Protein AF-A0AAT9HP57-F1 (afdb_monomer_lite)

Secondary structure (DSSP, 8-state):
--HHHHHTT-SS--HHHHHHHHHHHHSPPS----HHHHHHHHHHHHHS-GGGHHHHHHHHHHHHHHHHHTS-GGG--TTS-TTTTT--HHHHHHHHHHHHHHHS-PPPHHHHHS--PPP-

Radius of gyration: 17.47 Å; chains: 1; bounding box: 52×26×37 Å

Organism: NCBI:txid3074435

Structure (mmCIF, N/CA/C/O backbone):
data_AF-A0AAT9HP57-F1
#
_entry.id   AF-A0AAT9HP57-F1
#
loop_
_atom_site.group_PDB
_atom_site.id
_atom_site.type_symbol
_atom_site.label_atom_id
_atom_site.label_alt_id
_atom_site.label_comp_id
_atom_site.label_asym_id
_atom_site.label_entity_id
_atom_site.label_seq_id
_atom_site.pdbx_PDB_ins_code
_atom_site.Cartn_x
_atom_site.Cartn_y
_atom_site.Cartn_z
_atom_site.occupancy
_atom_site.B_iso_or_equiv
_atom_site.auth_seq_id
_atom_site.auth_comp_id
_atom_site.auth_asym_id
_atom_site.auth_atom_id
_atom_site.pdbx_PDB_model_num
ATOM 1 N N . MET A 1 1 ? 18.755 -6.804 -3.519 1.00 59.00 1 MET A N 1
ATOM 2 C CA . MET A 1 1 ? 19.829 -7.594 -4.154 1.00 59.00 1 MET A CA 1
ATOM 3 C C . MET A 1 1 ? 21.093 -7.264 -3.387 1.00 59.00 1 MET A C 1
ATOM 5 O O . MET A 1 1 ? 21.374 -6.081 -3.248 1.00 59.00 1 MET A O 1
ATOM 9 N N . ASP A 1 2 ? 21.801 -8.251 -2.843 1.00 73.00 2 ASP A N 1
ATOM 10 C CA . ASP A 1 2 ? 23.044 -8.008 -2.105 1.00 73.00 2 ASP A CA 1
ATOM 11 C C . ASP A 1 2 ? 24.158 -7.621 -3.073 1.00 73.00 2 ASP A C 1
ATOM 13 O O . ASP A 1 2 ? 24.843 -8.460 -3.658 1.00 73.00 2 ASP A O 1
ATOM 17 N N . TRP A 1 3 ? 24.310 -6.316 -3.264 1.00 74.56 3 TRP A N 1
ATOM 18 C CA . TRP A 1 3 ? 25.295 -5.738 -4.160 1.00 74.56 3 TRP A CA 1
ATOM 19 C C . TRP A 1 3 ? 26.740 -6.240 -3.944 1.00 74.56 3 TRP A C 1
ATOM 21 O O . TRP A 1 3 ? 27.393 -6.584 -4.931 1.00 74.56 3 TRP A O 1
ATOM 31 N N . PRO A 1 4 ? 27.247 -6.401 -2.702 1.00 78.81 4 PRO A N 1
ATOM 32 C CA . PRO A 1 4 ? 28.573 -6.988 -2.486 1.00 78.81 4 PRO A CA 1
ATOM 33 C C . PRO A 1 4 ? 28.679 -8.458 -2.928 1.00 78.81 4 PRO A C 1
ATOM 35 O O . PRO A 1 4 ? 29.738 -8.877 -3.389 1.00 78.81 4 PRO A O 1
ATOM 38 N N . VAL A 1 5 ? 27.592 -9.237 -2.854 1.00 81.12 5 VAL A N 1
ATOM 39 C CA . VAL A 1 5 ? 27.560 -10.634 -3.333 1.00 81.12 5 VAL A CA 1
ATOM 40 C C . VAL A 1 5 ? 27.592 -10.681 -4.859 1.00 81.12 5 VAL A C 1
ATOM 42 O O . VAL A 1 5 ? 28.316 -11.488 -5.435 1.00 81.12 5 VAL A O 1
ATOM 45 N N . PHE A 1 6 ? 26.851 -9.791 -5.517 1.00 80.25 6 PHE A N 1
ATOM 46 C CA . PHE A 1 6 ? 26.849 -9.671 -6.974 1.00 80.25 6 PHE A CA 1
ATOM 47 C C . PHE A 1 6 ? 28.217 -9.231 -7.524 1.00 80.25 6 PHE A C 1
ATOM 49 O O . PHE A 1 6 ? 28.688 -9.776 -8.522 1.00 80.25 6 PHE A O 1
ATOM 56 N N . LEU A 1 7 ? 28.894 -8.291 -6.852 1.00 83.94 7 LEU A N 1
ATOM 57 C CA . LEU A 1 7 ? 30.244 -7.856 -7.230 1.00 83.94 7 LEU A CA 1
ATOM 58 C C . LEU A 1 7 ? 31.291 -8.966 -7.079 1.00 83.94 7 LEU A C 1
ATOM 60 O O . LEU A 1 7 ? 32.212 -9.033 -7.889 1.00 83.94 7 LEU A O 1
ATOM 64 N N . ALA A 1 8 ? 31.131 -9.867 -6.105 1.00 84.56 8 ALA A N 1
ATOM 65 C CA . ALA A 1 8 ? 32.053 -10.983 -5.882 1.00 84.56 8 ALA A CA 1
ATOM 66 C C . ALA A 1 8 ? 32.088 -12.003 -7.040 1.00 84.56 8 ALA A C 1
ATOM 68 O O . ALA A 1 8 ? 32.993 -12.834 -7.098 1.00 84.56 8 ALA A O 1
ATOM 69 N N . TRP A 1 9 ? 31.128 -11.951 -7.971 1.00 85.81 9 TRP A N 1
ATOM 70 C CA . TRP A 1 9 ? 31.120 -12.783 -9.180 1.00 85.81 9 TRP A CA 1
ATOM 71 C C . TRP A 1 9 ? 32.032 -12.248 -10.289 1.00 85.81 9 TRP A C 1
ATOM 73 O O . TRP A 1 9 ? 32.305 -12.966 -11.252 1.00 85.81 9 TRP A O 1
ATOM 83 N N . TYR A 1 10 ? 32.523 -11.012 -10.160 1.00 80.69 10 TYR A N 1
ATOM 84 C CA . TYR A 1 10 ? 33.420 -10.398 -11.127 1.00 80.69 10 TYR A CA 1
ATOM 85 C C . TYR A 1 10 ? 34.852 -10.336 -10.582 1.00 80.69 10 TYR A C 1
ATOM 87 O O . TYR A 1 10 ? 35.075 -9.745 -9.528 1.00 80.69 10 TYR A O 1
ATOM 95 N N . PRO A 1 11 ? 35.853 -10.854 -11.317 1.00 82.44 11 PRO A N 1
ATOM 96 C CA . PRO A 1 11 ? 37.256 -10.655 -10.952 1.00 82.44 11 PRO A CA 1
ATOM 97 C C . PRO A 1 11 ? 37.677 -9.176 -11.054 1.00 82.44 11 PRO A C 1
ATOM 99 O O . PRO A 1 11 ? 38.525 -8.726 -10.291 1.00 82.44 11 PRO A O 1
ATOM 102 N N . GLN A 1 12 ? 37.054 -8.409 -11.958 1.00 82.25 12 GLN A N 1
ATOM 103 C CA . GLN A 1 12 ? 37.077 -6.944 -11.977 1.00 82.25 12 GLN A CA 1
ATOM 104 C C . GLN A 1 12 ? 35.722 -6.438 -12.509 1.00 82.25 12 GLN A C 1
ATOM 106 O O . GLN A 1 12 ? 35.325 -6.843 -13.607 1.00 82.25 12 GLN A O 1
ATOM 111 N N . PRO A 1 13 ? 34.995 -5.572 -11.781 1.00 80.75 13 PRO A N 1
ATOM 112 C CA . PRO A 1 13 ? 33.694 -5.090 -12.228 1.00 80.75 13 PRO A CA 1
ATOM 113 C C . PRO A 1 13 ? 33.823 -4.139 -13.437 1.00 80.75 13 PRO A C 1
ATOM 115 O O . PRO A 1 13 ? 34.731 -3.300 -13.470 1.00 80.75 13 PRO A O 1
ATOM 118 N N . PRO A 1 14 ? 32.920 -4.232 -14.432 1.00 86.69 14 PRO A N 1
ATOM 119 C CA . PRO A 1 14 ? 32.804 -3.238 -15.497 1.00 86.69 14 PRO A CA 1
ATOM 120 C C . PRO A 1 14 ? 32.491 -1.841 -14.930 1.00 86.69 14 PRO A C 1
ATOM 122 O O . PRO A 1 14 ? 31.789 -1.748 -13.920 1.00 86.69 14 PRO A O 1
ATOM 125 N N . PRO A 1 15 ? 32.917 -0.749 -15.594 1.00 83.38 15 PRO A N 1
ATOM 126 C CA . PRO A 1 15 ? 32.764 0.616 -15.076 1.00 83.38 15 PRO A CA 1
ATOM 127 C C . PRO A 1 15 ? 31.305 0.996 -14.786 1.00 83.38 15 PRO A C 1
ATOM 129 O O . PRO A 1 15 ? 31.036 1.618 -13.768 1.00 83.38 15 PRO A O 1
ATOM 132 N N . LEU A 1 16 ? 30.353 0.541 -15.610 1.00 85.69 16 LEU A N 1
ATOM 133 C CA . LEU A 1 16 ? 28.918 0.760 -15.381 1.00 85.69 16 LEU A CA 1
ATOM 134 C C . LEU A 1 16 ? 28.420 0.110 -14.075 1.00 85.69 16 LEU A C 1
ATOM 136 O O . LEU A 1 16 ? 27.598 0.681 -13.372 1.00 85.69 16 LEU A O 1
ATOM 140 N N . VAL A 1 17 ? 28.917 -1.081 -13.733 1.00 83.19 17 VAL A N 1
ATOM 141 C CA . VAL A 1 17 ? 28.522 -1.792 -12.505 1.00 83.19 17 VAL A CA 1
ATOM 142 C C . VAL A 1 17 ? 29.148 -1.121 -11.282 1.00 83.19 17 VAL A C 1
ATOM 144 O O . VAL A 1 17 ? 28.500 -1.001 -10.249 1.00 83.19 17 VAL A O 1
ATOM 147 N N . ALA A 1 18 ? 30.387 -0.641 -11.393 1.00 81.81 18 ALA A N 1
ATOM 148 C CA . ALA A 1 18 ? 31.011 0.142 -10.331 1.00 81.81 18 ALA A CA 1
ATOM 149 C C . ALA A 1 18 ? 30.255 1.461 -10.076 1.00 81.81 18 ALA A C 1
ATOM 151 O O . ALA A 1 18 ? 30.006 1.807 -8.924 1.00 81.81 18 ALA A O 1
ATOM 152 N N . ASP A 1 19 ? 29.816 2.145 -11.131 1.00 82.50 19 ASP A N 1
ATOM 153 C CA . ASP A 1 19 ? 29.036 3.382 -11.030 1.00 82.50 19 ASP A CA 1
ATOM 154 C C . ASP A 1 19 ? 27.663 3.153 -10.372 1.00 82.50 19 ASP A C 1
ATOM 156 O O . ASP A 1 19 ? 27.337 3.813 -9.388 1.00 82.50 19 ASP A O 1
ATOM 160 N N . LEU A 1 20 ? 26.916 2.121 -10.794 1.00 80.25 20 LEU A N 1
ATOM 161 C CA . LEU A 1 20 ? 25.670 1.727 -10.122 1.00 80.25 20 LEU A CA 1
ATOM 162 C C . LEU A 1 20 ? 25.893 1.337 -8.654 1.00 80.25 20 LEU A C 1
ATOM 164 O O . LEU A 1 20 ? 25.053 1.641 -7.814 1.00 80.25 20 LEU A O 1
ATOM 168 N N . SER A 1 21 ? 27.010 0.680 -8.330 1.00 78.94 21 SER A N 1
ATOM 169 C CA . SER A 1 21 ? 27.343 0.324 -6.944 1.00 78.94 21 SER A CA 1
ATOM 170 C C . SER A 1 21 ? 27.511 1.536 -6.047 1.00 78.94 21 SER A C 1
ATOM 172 O O . SER A 1 21 ? 27.000 1.557 -4.929 1.00 78.94 21 SER A O 1
ATOM 174 N N . ALA A 1 22 ? 28.219 2.541 -6.563 1.00 78.81 22 ALA A N 1
ATOM 175 C CA . ALA A 1 22 ? 28.470 3.785 -5.870 1.00 78.81 22 ALA A CA 1
ATOM 176 C C . ALA A 1 22 ? 27.160 4.562 -5.742 1.00 78.81 22 ALA A C 1
ATOM 178 O O . ALA A 1 22 ? 26.799 4.950 -4.640 1.00 78.81 22 ALA A O 1
ATOM 179 N N . ALA A 1 23 ? 26.379 4.659 -6.820 1.00 74.50 23 ALA A N 1
ATOM 180 C CA . ALA A 1 23 ? 25.072 5.304 -6.807 1.00 74.50 23 ALA A CA 1
ATOM 181 C C . ALA A 1 23 ? 24.092 4.654 -5.816 1.00 74.50 23 ALA A C 1
ATOM 183 O O . ALA A 1 23 ? 23.328 5.360 -5.172 1.00 74.50 23 ALA A O 1
ATOM 184 N N . VAL A 1 24 ? 24.117 3.326 -5.652 1.00 71.50 24 VAL A N 1
ATOM 185 C CA . VAL A 1 24 ? 23.308 2.614 -4.644 1.00 71.50 24 VAL A CA 1
ATOM 186 C C . VAL A 1 24 ? 23.825 2.845 -3.221 1.00 71.50 24 VAL A C 1
ATOM 188 O O . VAL A 1 24 ? 23.027 2.843 -2.292 1.00 71.50 24 VAL A O 1
ATOM 191 N N . ALA A 1 25 ? 25.134 3.036 -3.034 1.00 69.88 25 ALA A N 1
ATOM 192 C CA . ALA A 1 25 ? 25.722 3.361 -1.734 1.00 69.88 25 ALA A CA 1
ATOM 193 C C . ALA A 1 25 ? 25.494 4.829 -1.323 1.00 69.88 25 ALA A C 1
ATOM 195 O O . ALA A 1 25 ? 25.430 5.118 -0.131 1.00 69.88 25 ALA A O 1
ATOM 196 N N . GLU A 1 26 ? 25.389 5.737 -2.298 1.00 66.88 26 GLU A N 1
ATOM 197 C CA . GLU A 1 26 ? 25.077 7.157 -2.087 1.00 66.88 26 GLU A CA 1
ATOM 198 C C . GLU A 1 26 ? 23.570 7.438 -2.057 1.00 66.88 26 GLU A C 1
ATOM 200 O O . GLU A 1 26 ? 23.133 8.420 -1.456 1.00 66.88 26 GLU A O 1
ATOM 205 N N . ALA A 1 27 ? 22.761 6.586 -2.692 1.00 58.78 27 ALA A N 1
ATOM 206 C CA . ALA A 1 27 ? 21.325 6.589 -2.495 1.00 58.78 27 ALA A CA 1
ATOM 207 C C . ALA A 1 27 ?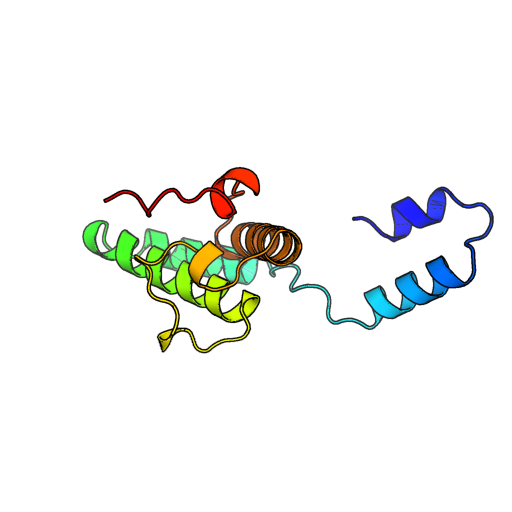 21.037 6.228 -1.038 1.00 58.78 27 ALA A C 1
ATOM 209 O O . ALA A 1 27 ? 21.562 5.242 -0.519 1.00 58.78 27 ALA A O 1
ATOM 210 N N . ASP A 1 28 ? 20.175 7.019 -0.397 1.00 49.97 28 ASP A N 1
ATOM 211 C CA . ASP A 1 28 ? 19.625 6.665 0.905 1.00 49.97 28 ASP A CA 1
ATOM 212 C C . ASP A 1 28 ? 19.107 5.221 0.793 1.00 49.97 28 ASP A C 1
ATOM 214 O O . ASP A 1 28 ? 18.335 4.933 -0.139 1.00 49.97 28 ASP A O 1
ATOM 218 N N . PRO A 1 29 ? 19.596 4.282 1.629 1.00 51.09 29 PRO A N 1
ATOM 219 C CA . PRO A 1 29 ? 19.172 2.896 1.535 1.00 51.09 29 PRO A CA 1
ATOM 220 C C . PRO A 1 29 ? 17.644 2.901 1.532 1.00 51.09 29 PRO A C 1
ATOM 222 O O . PRO A 1 29 ? 17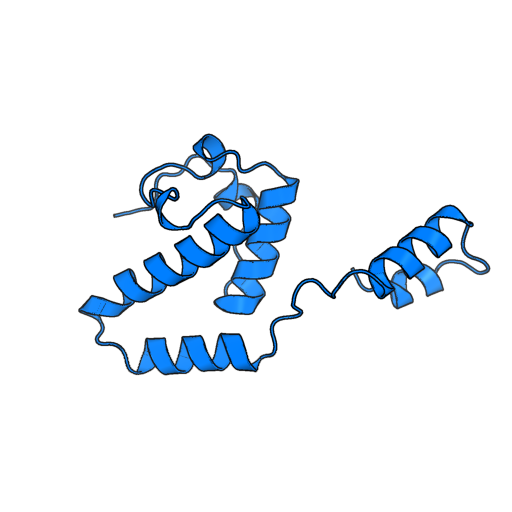.067 3.636 2.333 1.00 51.09 29 PRO A O 1
ATOM 225 N N . PRO A 1 30 ? 16.961 2.149 0.641 1.00 48.78 30 PRO A N 1
ATOM 226 C CA . PRO A 1 30 ? 15.505 2.109 0.650 1.00 48.78 30 PRO A CA 1
ATOM 227 C C . PRO A 1 30 ? 15.124 1.670 2.047 1.00 48.78 30 PRO A C 1
ATOM 229 O O . PRO A 1 30 ? 15.394 0.506 2.336 1.00 48.78 30 PRO A O 1
ATOM 232 N N . ALA A 1 31 ? 14.643 2.616 2.877 1.00 51.06 31 ALA A N 1
ATOM 233 C CA . ALA A 1 31 ? 14.674 2.544 4.336 1.00 51.06 31 ALA A CA 1
ATOM 234 C C . ALA A 1 31 ? 14.587 1.084 4.743 1.00 51.06 31 ALA A C 1
ATOM 236 O O . ALA A 1 31 ? 13.527 0.469 4.591 1.00 51.06 31 ALA A O 1
ATOM 237 N N . ALA A 1 32 ? 15.745 0.486 5.051 1.00 49.31 32 ALA A N 1
ATOM 238 C CA . ALA A 1 32 ? 15.827 -0.916 5.403 1.00 49.31 32 ALA A CA 1
ATOM 239 C C . ALA A 1 32 ? 15.168 -0.951 6.764 1.00 49.31 32 ALA A C 1
ATOM 241 O O . ALA A 1 32 ? 15.858 -0.730 7.750 1.00 49.31 32 ALA A O 1
ATOM 242 N N . GLY A 1 33 ? 13.829 -1.023 6.750 1.00 50.31 33 GLY A N 1
ATOM 243 C CA . GLY A 1 33 ? 12.990 -0.483 7.802 1.00 50.31 33 GLY A CA 1
ATOM 244 C C . GLY A 1 33 ? 13.559 -0.947 9.110 1.00 50.31 33 GLY A C 1
ATOM 245 O O . GLY A 1 33 ? 13.602 -2.158 9.351 1.00 50.31 33 GLY A O 1
ATOM 246 N N . ASP A 1 34 ? 14.098 0.001 9.879 1.00 55.28 34 ASP A N 1
ATOM 247 C CA . ASP A 1 34 ? 14.606 -0.269 11.203 1.00 55.28 34 ASP A CA 1
ATOM 248 C C . ASP A 1 34 ? 13.562 -1.164 11.849 1.00 55.28 34 ASP A C 1
ATOM 250 O O . ASP A 1 34 ? 12.384 -0.799 11.860 1.00 55.28 34 ASP A O 1
ATOM 254 N N . GLY A 1 35 ? 13.942 -2.347 12.343 1.00 62.59 35 GLY A N 1
ATOM 255 C CA . GLY A 1 35 ? 12.981 -3.258 12.977 1.00 62.59 35 GLY A CA 1
ATOM 256 C C . GLY A 1 35 ? 12.087 -2.533 13.998 1.00 62.59 35 GLY A C 1
ATOM 257 O O . GLY A 1 35 ? 10.951 -2.934 14.211 1.00 62.59 35 GLY A O 1
ATOM 258 N N . SER A 1 36 ? 12.569 -1.399 14.517 1.00 76.38 36 SER A N 1
ATOM 259 C CA . SER A 1 36 ? 11.842 -0.313 15.180 1.00 76.38 36 SER A CA 1
ATOM 260 C C . SER A 1 36 ? 10.475 0.077 14.580 1.00 76.38 36 SER A C 1
ATOM 262 O O . SER A 1 36 ? 9.490 0.089 15.317 1.00 76.38 36 SER A O 1
ATOM 264 N N . ALA A 1 37 ? 10.358 0.392 13.283 1.00 81.00 37 ALA A N 1
ATOM 265 C CA . ALA A 1 37 ? 9.098 0.836 12.672 1.00 81.00 37 ALA A CA 1
ATOM 266 C C . ALA A 1 37 ? 8.055 -0.291 12.651 1.00 81.00 37 ALA A C 1
ATOM 268 O O . ALA A 1 37 ? 6.915 -0.100 13.081 1.00 81.00 37 ALA A O 1
ATOM 269 N N . LEU A 1 38 ? 8.477 -1.492 12.247 1.00 87.19 38 LEU A N 1
ATOM 270 C CA . LEU A 1 38 ? 7.650 -2.696 12.280 1.00 87.19 38 LEU A CA 1
ATOM 271 C C . LEU A 1 38 ? 7.234 -3.068 13.709 1.00 87.19 38 LEU A C 1
ATOM 273 O O . LEU A 1 38 ? 6.080 -3.422 13.952 1.00 87.19 38 LEU A O 1
ATOM 277 N N . GLU A 1 39 ? 8.159 -3.002 14.667 1.00 90.44 39 GLU A N 1
ATOM 278 C CA . GLU A 1 39 ? 7.888 -3.299 16.076 1.00 90.44 39 GLU A CA 1
ATOM 279 C C . GLU A 1 39 ? 6.897 -2.286 16.666 1.00 90.44 39 GLU A C 1
ATOM 281 O O . GLU A 1 39 ? 5.959 -2.671 17.365 1.00 90.44 39 GLU A O 1
ATOM 286 N N . THR A 1 40 ? 7.041 -1.006 16.312 1.00 91.00 40 THR A N 1
ATOM 287 C CA . THR A 1 40 ? 6.125 0.071 16.711 1.00 91.00 40 THR A CA 1
ATOM 288 C C . THR A 1 40 ? 4.726 -0.165 16.151 1.00 91.00 40 THR A C 1
ATOM 290 O O . THR A 1 40 ? 3.751 -0.143 16.905 1.00 91.00 40 THR A O 1
ATOM 293 N N . PHE A 1 41 ? 4.613 -0.469 14.853 1.00 91.50 41 PHE A N 1
ATOM 294 C CA . PHE A 1 41 ? 3.332 -0.807 14.236 1.00 91.50 41 PHE A CA 1
ATOM 295 C C . PHE A 1 41 ? 2.698 -2.042 14.893 1.00 91.50 41 PHE A C 1
ATOM 297 O O . PHE A 1 41 ? 1.518 -2.029 15.237 1.00 91.50 41 PHE A O 1
ATOM 304 N N . ARG A 1 42 ? 3.480 -3.098 15.150 1.00 93.31 42 ARG A N 1
ATOM 305 C CA . ARG A 1 42 ? 3.003 -4.315 15.826 1.00 93.31 42 ARG A CA 1
ATOM 306 C C . ARG A 1 42 ? 2.527 -4.052 17.250 1.00 93.31 42 ARG A C 1
ATOM 308 O O . ARG A 1 42 ? 1.526 -4.634 17.665 1.00 93.31 42 ARG A O 1
ATOM 315 N N . ALA A 1 43 ? 3.233 -3.218 18.009 1.00 93.69 43 ALA A N 1
ATOM 316 C CA . ALA A 1 43 ? 2.827 -2.830 19.354 1.00 93.69 43 ALA A CA 1
ATOM 317 C C . ALA A 1 43 ? 1.496 -2.067 19.328 1.00 93.69 43 ALA A C 1
ATOM 319 O O . ALA A 1 43 ? 0.573 -2.444 20.053 1.00 93.69 43 ALA A O 1
ATOM 320 N N . ALA A 1 44 ? 1.367 -1.077 18.436 1.00 93.06 44 ALA A N 1
ATOM 321 C CA . ALA A 1 44 ? 0.124 -0.337 18.232 1.00 93.06 44 ALA A CA 1
ATOM 322 C C . ALA A 1 44 ? -1.025 -1.275 17.834 1.00 93.06 44 ALA A C 1
ATOM 324 O O . ALA A 1 44 ? -2.044 -1.317 18.514 1.00 93.06 44 ALA A O 1
ATOM 325 N N . PHE A 1 45 ? -0.823 -2.122 16.822 1.00 93.81 45 PHE A N 1
ATOM 326 C CA . PHE A 1 45 ? -1.834 -3.058 16.328 1.00 93.81 45 PHE A CA 1
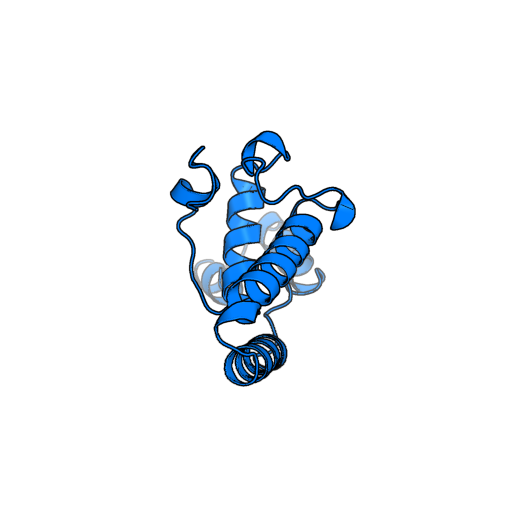ATOM 327 C C . PHE A 1 45 ? -2.348 -4.025 17.406 1.00 93.81 45 PHE A C 1
ATOM 329 O O . PHE A 1 45 ? -3.545 -4.310 17.477 1.00 93.81 45 PHE A O 1
ATOM 336 N N . ARG A 1 46 ? -1.459 -4.532 18.274 1.00 94.44 46 ARG A N 1
ATOM 337 C CA . ARG A 1 46 ? -1.850 -5.404 19.395 1.00 94.44 46 ARG A CA 1
ATOM 338 C C . ARG A 1 46 ? -2.670 -4.656 20.446 1.00 94.44 46 ARG A C 1
ATOM 340 O O . ARG A 1 46 ? -3.604 -5.247 20.982 1.00 94.44 46 ARG A O 1
ATOM 347 N N . ALA A 1 47 ? -2.323 -3.398 20.720 1.00 95.38 47 ALA A N 1
ATOM 348 C CA . ALA A 1 47 ? -3.007 -2.546 21.690 1.00 95.38 47 ALA A CA 1
ATOM 349 C C . ALA A 1 47 ? -4.351 -1.996 21.178 1.00 95.38 47 ALA A C 1
ATOM 351 O O . ALA A 1 47 ? -5.213 -1.662 21.984 1.00 95.38 47 ALA A O 1
ATOM 352 N N . THR A 1 48 ? -4.544 -1.913 19.859 1.00 95.75 48 THR A N 1
ATOM 353 C CA . THR A 1 48 ? -5.800 -1.473 19.241 1.00 95.75 48 THR A CA 1
ATOM 354 C C . THR A 1 48 ? -6.903 -2.519 19.393 1.00 95.75 48 THR A C 1
ATOM 356 O O . THR A 1 48 ? -6.684 -3.717 19.159 1.00 95.75 48 THR A O 1
ATOM 359 N N . ASP A 1 49 ? -8.108 -2.047 19.722 1.00 95.44 49 ASP A N 1
ATOM 360 C CA . ASP A 1 49 ? -9.327 -2.850 19.744 1.00 95.44 49 ASP A CA 1
ATOM 361 C C . ASP A 1 49 ? -9.552 -3.588 18.418 1.00 95.44 49 ASP A C 1
ATOM 363 O O . ASP A 1 49 ? -9.343 -3.008 17.348 1.00 95.44 49 ASP A O 1
ATOM 367 N N . PRO A 1 50 ? -10.053 -4.837 18.444 1.00 92.88 50 PRO A N 1
ATOM 368 C CA . PRO A 1 50 ? -10.298 -5.617 17.234 1.00 92.88 50 PRO A CA 1
ATOM 369 C C . PRO A 1 50 ? -11.115 -4.875 16.168 1.00 92.88 50 PRO A C 1
ATOM 371 O O . PRO A 1 50 ? -10.795 -4.977 14.989 1.00 92.88 50 PRO A O 1
ATOM 374 N N . ALA A 1 51 ? -12.109 -4.083 16.584 1.00 93.88 51 ALA A N 1
ATOM 375 C CA . ALA A 1 51 ? -12.966 -3.307 15.688 1.00 93.88 51 ALA A CA 1
ATOM 376 C C . ALA A 1 51 ? -12.250 -2.129 14.996 1.00 93.88 51 ALA A C 1
ATOM 378 O O . ALA A 1 51 ? -12.702 -1.671 13.955 1.00 93.88 51 ALA A O 1
ATOM 379 N N . ALA A 1 52 ? -11.138 -1.637 15.553 1.00 93.19 52 ALA A N 1
ATOM 380 C CA . ALA A 1 52 ? -10.380 -0.505 15.012 1.00 93.19 52 ALA A CA 1
ATOM 381 C C . ALA A 1 52 ? -9.093 -0.929 14.277 1.00 93.19 52 ALA A C 1
ATOM 383 O O . ALA A 1 52 ? -8.433 -0.105 13.643 1.00 93.19 52 ALA A O 1
ATOM 384 N N . ARG A 1 53 ? -8.727 -2.216 14.331 1.00 93.44 53 ARG A N 1
ATOM 385 C CA . ARG A 1 53 ? -7.517 -2.752 13.686 1.00 93.44 53 ARG A CA 1
ATOM 386 C C . ARG A 1 53 ? -7.536 -2.631 12.168 1.00 93.44 53 ARG A C 1
ATOM 388 O O . ARG A 1 53 ? -6.493 -2.368 11.578 1.00 93.44 53 ARG A O 1
ATOM 395 N N . GLU A 1 54 ? -8.699 -2.817 11.551 1.00 91.94 54 GLU A N 1
ATOM 396 C CA . GLU A 1 54 ? -8.861 -2.675 10.102 1.00 91.94 54 GLU A CA 1
ATOM 397 C C . GLU A 1 54 ? -8.590 -1.237 9.649 1.00 91.94 54 GLU A C 1
ATOM 399 O O . GLU A 1 54 ? -7.825 -1.021 8.711 1.00 91.94 54 GLU A O 1
ATOM 404 N N . ALA A 1 55 ? -9.129 -0.252 10.370 1.00 92.44 55 ALA A N 1
ATOM 405 C CA . ALA A 1 55 ? -8.876 1.159 10.097 1.00 92.44 55 ALA A CA 1
ATOM 406 C C . ALA A 1 55 ? -7.388 1.512 10.258 1.00 92.44 55 ALA A C 1
ATOM 408 O O . ALA A 1 55 ? -6.826 2.185 9.399 1.00 92.44 55 ALA A O 1
ATOM 409 N N . LEU A 1 56 ? -6.726 1.004 11.308 1.00 94.00 56 LEU A N 1
ATOM 410 C CA . LEU A 1 56 ? -5.288 1.209 11.519 1.00 94.00 56 LEU A CA 1
ATOM 411 C C . LEU A 1 56 ? -4.438 0.598 10.391 1.00 94.00 56 LEU A C 1
ATOM 413 O O . LEU A 1 56 ? -3.483 1.219 9.925 1.00 94.00 56 LEU A O 1
ATOM 417 N N . LEU A 1 57 ? -4.771 -0.622 9.954 1.00 93.69 57 LEU A N 1
ATOM 418 C CA . LEU A 1 57 ? -4.101 -1.279 8.827 1.00 93.69 57 LEU A CA 1
ATOM 419 C C . LEU A 1 57 ? -4.314 -0.513 7.524 1.00 93.69 57 LEU A C 1
ATOM 421 O O . LEU A 1 57 ? -3.361 -0.330 6.770 1.00 93.69 57 LEU A O 1
ATOM 425 N N . THR A 1 58 ? -5.546 -0.070 7.279 1.00 93.25 58 THR A N 1
ATOM 426 C CA . THR A 1 58 ? -5.919 0.675 6.075 1.00 93.25 58 THR A CA 1
ATOM 427 C C . THR A 1 58 ? -5.178 2.001 6.015 1.00 93.25 58 THR A C 1
ATOM 429 O O . THR A 1 58 ? -4.551 2.287 5.002 1.00 93.25 58 THR A O 1
ATOM 432 N N . ASP A 1 59 ? -5.156 2.766 7.111 1.00 93.75 59 ASP A N 1
ATOM 433 C CA . ASP A 1 59 ? -4.386 4.009 7.193 1.00 93.75 59 ASP A CA 1
ATOM 434 C C . ASP A 1 59 ? -2.902 3.758 6.911 1.00 93.75 59 ASP A C 1
ATOM 436 O O . ASP A 1 59 ? -2.323 4.387 6.023 1.00 93.75 59 ASP A O 1
ATOM 440 N N . ARG A 1 60 ? -2.289 2.768 7.579 1.00 93.81 60 ARG A N 1
ATOM 441 C CA . ARG A 1 60 ? -0.864 2.492 7.372 1.00 93.81 60 ARG A CA 1
ATOM 442 C C . ARG A 1 60 ? -0.566 2.063 5.939 1.00 93.81 60 ARG A C 1
ATOM 444 O O . ARG A 1 60 ? 0.408 2.538 5.359 1.00 93.81 60 ARG A O 1
ATOM 451 N N . PHE A 1 61 ? -1.387 1.193 5.361 1.00 93.81 61 PHE A N 1
ATOM 452 C CA . PHE A 1 61 ? -1.229 0.764 3.975 1.00 93.81 61 PHE A CA 1
ATOM 453 C C . PHE A 1 61 ? -1.382 1.940 3.002 1.00 93.81 61 PHE A C 1
ATOM 455 O O . PHE A 1 61 ? -0.556 2.093 2.102 1.00 93.81 61 PHE A O 1
ATOM 462 N N . THR A 1 62 ? -2.356 2.822 3.234 1.00 95.00 62 THR A N 1
ATOM 463 C CA . THR A 1 62 ? -2.542 4.064 2.477 1.00 95.00 62 THR A CA 1
ATOM 464 C C . THR A 1 62 ? -1.300 4.950 2.528 1.00 95.00 62 THR A C 1
ATOM 466 O O . THR A 1 62 ? -0.847 5.398 1.476 1.00 95.00 62 THR A O 1
ATOM 469 N N . GLN A 1 63 ? -0.684 5.146 3.700 1.00 94.81 63 GLN A N 1
ATOM 470 C CA . GLN A 1 63 ? 0.566 5.914 3.816 1.00 94.81 63 GLN A CA 1
ATOM 471 C C . GLN A 1 63 ? 1.698 5.303 2.977 1.00 94.81 63 GLN A C 1
ATOM 473 O O . GLN A 1 63 ? 2.424 6.020 2.285 1.00 94.81 63 GLN A O 1
ATOM 478 N N . VAL A 1 64 ? 1.834 3.972 2.997 1.00 94.38 64 VAL A N 1
ATOM 479 C CA . VAL A 1 64 ? 2.853 3.273 2.202 1.00 94.38 64 VAL A CA 1
ATOM 480 C C . VAL A 1 64 ? 2.595 3.456 0.704 1.00 94.38 64 VAL A C 1
ATOM 482 O O . VAL A 1 64 ? 3.526 3.781 -0.036 1.00 94.38 64 VAL A O 1
ATOM 485 N N . VAL A 1 65 ? 1.347 3.293 0.253 1.00 94.69 65 VAL A N 1
ATOM 486 C CA . VAL A 1 65 ? 0.950 3.481 -1.152 1.00 94.69 65 VAL A CA 1
ATOM 487 C C . VAL A 1 65 ? 1.195 4.919 -1.605 1.00 94.69 65 VAL A C 1
ATOM 489 O O . VAL A 1 65 ? 1.834 5.118 -2.637 1.00 94.69 65 VAL A O 1
ATOM 492 N N . ALA A 1 66 ? 0.773 5.919 -0.826 1.00 95.44 66 ALA A N 1
ATOM 493 C CA . ALA A 1 66 ? 0.996 7.330 -1.149 1.00 95.44 66 ALA A CA 1
ATOM 494 C C . ALA A 1 66 ? 2.489 7.649 -1.290 1.00 95.44 66 ALA A C 1
ATOM 496 O O . ALA A 1 66 ? 2.900 8.311 -2.243 1.00 95.44 66 ALA A O 1
ATOM 497 N N . GLY A 1 67 ? 3.320 7.112 -0.391 1.00 94.81 67 GLY A N 1
ATOM 498 C CA . GLY A 1 67 ? 4.769 7.268 -0.466 1.00 94.81 67 GLY A CA 1
ATOM 499 C C . GLY A 1 67 ? 5.388 6.635 -1.716 1.00 94.81 67 GLY A C 1
ATOM 500 O O . GLY A 1 67 ? 6.377 7.151 -2.235 1.00 94.81 67 GLY A O 1
ATOM 501 N N . VAL A 1 68 ? 4.853 5.512 -2.207 1.00 94.69 68 VAL A N 1
ATOM 502 C CA . VAL A 1 68 ? 5.337 4.859 -3.444 1.00 94.69 68 VAL A CA 1
ATOM 503 C C . VAL A 1 68 ? 4.891 5.638 -4.677 1.00 94.69 68 VAL A C 1
ATOM 505 O O . VAL A 1 68 ? 5.698 5.919 -5.559 1.00 94.69 68 VAL A O 1
ATOM 508 N N . LEU A 1 69 ? 3.621 6.042 -4.714 1.00 93.38 69 LEU A N 1
ATOM 509 C CA . LEU A 1 69 ? 3.036 6.805 -5.818 1.00 93.38 69 LEU A CA 1
ATOM 510 C C . LEU A 1 69 ? 3.439 8.289 -5.808 1.00 93.38 69 LEU A C 1
ATOM 512 O O . LEU A 1 69 ? 3.152 9.012 -6.758 1.00 93.38 69 LEU A O 1
ATOM 516 N N . ARG A 1 70 ? 4.139 8.740 -4.756 1.00 94.00 70 ARG A N 1
ATOM 517 C CA . ARG A 1 70 ? 4.613 10.120 -4.557 1.00 94.00 70 ARG A CA 1
ATOM 518 C C . ARG A 1 70 ? 3.477 11.139 -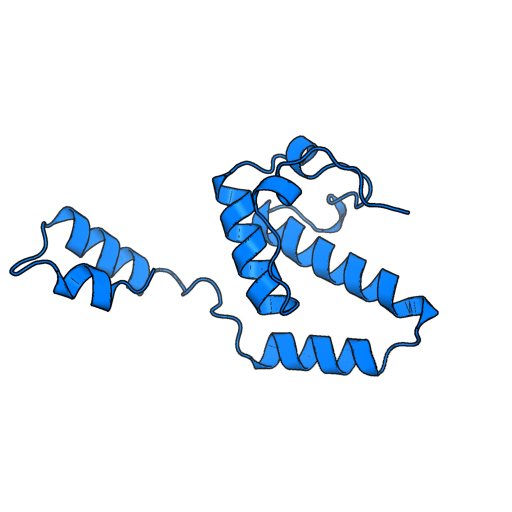4.616 1.00 94.00 70 ARG A C 1
ATOM 520 O O . ARG A 1 70 ? 3.611 12.212 -5.202 1.00 94.00 70 ARG A O 1
ATOM 527 N N . MET A 1 71 ? 2.367 10.792 -3.979 1.00 94.31 71 MET A N 1
ATOM 528 C CA . MET A 1 71 ? 1.180 11.630 -3.879 1.00 94.31 71 MET A CA 1
ATOM 529 C C . MET A 1 71 ? 0.741 11.741 -2.416 1.00 94.31 71 MET A C 1
ATOM 531 O O . MET A 1 71 ? 1.119 10.895 -1.601 1.00 94.31 71 MET A O 1
ATOM 535 N N . PRO A 1 72 ? -0.017 12.781 -2.038 1.00 95.06 72 PRO A N 1
ATOM 536 C CA . PRO A 1 72 ? -0.505 12.888 -0.671 1.00 95.06 72 PRO A CA 1
ATOM 537 C C . PRO A 1 72 ? -1.461 11.726 -0.342 1.00 95.06 72 PRO A C 1
ATOM 539 O O . PRO A 1 72 ? -2.224 11.296 -1.212 1.00 95.06 72 PRO A O 1
ATOM 542 N N . PRO A 1 73 ? -1.464 11.230 0.910 1.00 93.50 73 PRO A N 1
ATOM 543 C CA . PRO A 1 73 ? -2.306 10.102 1.329 1.00 93.50 73 PRO A CA 1
ATOM 544 C C . PRO A 1 73 ? -3.802 10.380 1.154 1.00 93.50 73 PRO A C 1
ATOM 546 O O . PRO A 1 73 ? -4.579 9.465 0.924 1.00 93.50 73 PRO A O 1
ATOM 549 N N . GLU A 1 74 ? -4.191 11.653 1.180 1.00 93.69 74 GLU A N 1
ATOM 550 C CA . GLU A 1 74 ? -5.550 12.149 0.944 1.00 93.69 74 GLU A CA 1
ATOM 551 C C . GLU A 1 74 ? -6.082 11.813 -0.461 1.00 93.69 74 GLU A C 1
ATOM 553 O O . GLU A 1 74 ? -7.290 11.773 -0.671 1.00 93.69 74 GLU A O 1
ATOM 558 N N . GLN A 1 75 ? -5.182 11.607 -1.430 1.00 92.88 75 GLN A N 1
ATOM 559 C CA . GLN A 1 75 ? -5.520 11.256 -2.813 1.00 92.88 75 GLN A CA 1
ATOM 560 C C . GLN A 1 75 ? -5.559 9.739 -3.045 1.00 92.88 75 GLN A C 1
ATOM 562 O O . GLN A 1 75 ? -5.919 9.296 -4.134 1.00 92.88 75 GLN A O 1
ATOM 567 N N . VAL A 1 76 ? -5.186 8.932 -2.047 1.00 93.81 76 VAL A N 1
ATOM 568 C CA . VAL A 1 76 ? -5.268 7.472 -2.123 1.00 93.81 76 VAL A CA 1
ATOM 569 C C . VAL A 1 76 ? -6.671 7.055 -1.688 1.00 93.81 76 VAL A C 1
ATOM 571 O O . VAL A 1 76 ? -6.971 6.994 -0.498 1.00 93.81 76 VAL A O 1
ATOM 574 N N . ASP A 1 77 ? -7.532 6.743 -2.652 1.00 89.62 77 ASP A N 1
ATOM 575 C CA . ASP A 1 77 ? -8.818 6.117 -2.352 1.00 89.62 77 ASP A CA 1
ATOM 576 C C . ASP A 1 77 ? -8.627 4.601 -2.128 1.00 89.62 77 ASP A C 1
ATOM 578 O O . ASP A 1 77 ? -8.216 3.904 -3.059 1.00 89.62 77 ASP A O 1
ATOM 582 N N . PRO A 1 78 ? -8.919 4.056 -0.928 1.00 85.62 78 PRO A N 1
ATOM 583 C CA . PRO A 1 78 ? -8.653 2.651 -0.594 1.00 85.62 78 PRO A CA 1
ATOM 584 C C . PRO A 1 78 ? -9.543 1.651 -1.351 1.00 85.62 78 PRO A C 1
ATOM 586 O O . PRO A 1 78 ? -9.273 0.447 -1.338 1.00 85.62 78 PRO A O 1
ATOM 589 N N . VAL A 1 79 ? -10.605 2.135 -2.000 1.00 86.06 79 VAL A N 1
ATOM 590 C CA . VAL A 1 79 ? -11.534 1.325 -2.802 1.00 86.06 79 VAL A CA 1
ATOM 591 C C . VAL A 1 79 ? -11.090 1.261 -4.268 1.00 86.06 79 VAL A C 1
ATOM 593 O O . VAL A 1 79 ? -11.397 0.303 -4.982 1.00 86.06 79 VAL A O 1
ATOM 596 N N . THR A 1 80 ? -10.329 2.255 -4.723 1.00 86.44 80 THR A N 1
ATOM 597 C CA . THR A 1 80 ? -9.790 2.320 -6.077 1.00 86.44 80 THR A CA 1
ATOM 598 C C . THR A 1 80 ? -8.648 1.320 -6.244 1.00 86.44 80 THR A C 1
ATOM 600 O O . THR A 1 80 ? -7.708 1.261 -5.453 1.00 86.44 80 THR A O 1
ATOM 603 N N . GLY A 1 81 ? -8.709 0.522 -7.312 1.00 87.31 81 GLY A N 1
ATOM 604 C CA . GLY A 1 81 ? -7.645 -0.428 -7.630 1.00 87.31 81 GLY A CA 1
ATOM 605 C C . GLY A 1 81 ? -6.305 0.280 -7.861 1.00 87.31 81 GLY A C 1
ATOM 606 O O . GLY A 1 81 ? -6.244 1.298 -8.549 1.00 87.31 81 GLY A O 1
ATOM 607 N N . LEU A 1 82 ? -5.213 -0.292 -7.345 1.00 89.81 82 LEU A N 1
ATOM 608 C CA . LEU A 1 82 ? -3.879 0.324 -7.388 1.00 89.81 82 LEU A CA 1
ATOM 609 C C . LEU A 1 82 ? -3.404 0.657 -8.814 1.00 89.81 82 LEU A C 1
ATOM 611 O O . LEU A 1 82 ? -2.745 1.672 -9.022 1.00 89.81 82 LEU A O 1
ATOM 615 N N . GLY A 1 83 ? -3.780 -0.149 -9.813 1.00 88.75 83 GLY A N 1
ATOM 616 C CA . GLY A 1 83 ? -3.461 0.129 -11.218 1.00 88.75 83 GLY A CA 1
ATOM 617 C C . GLY A 1 83 ? -4.092 1.426 -11.743 1.00 88.75 83 GLY A C 1
ATOM 618 O O . GLY A 1 83 ? -3.465 2.141 -12.519 1.00 88.75 83 GLY A O 1
ATOM 619 N N . ALA A 1 84 ? -5.294 1.782 -11.275 1.00 89.25 84 ALA A N 1
ATOM 620 C CA . ALA A 1 84 ? -5.942 3.047 -11.630 1.00 89.25 84 ALA A CA 1
ATOM 621 C C . ALA A 1 84 ? -5.275 4.261 -10.957 1.00 89.25 84 ALA A C 1
ATOM 623 O O . ALA A 1 84 ? -5.363 5.369 -11.478 1.00 89.25 84 ALA A O 1
ATOM 624 N N . LEU A 1 85 ? -4.558 4.042 -9.850 1.00 90.31 85 LEU A N 1
ATOM 625 C CA . LEU A 1 85 ? -3.731 5.051 -9.179 1.00 90.31 85 LEU A CA 1
ATOM 626 C C . LEU A 1 85 ? -2.331 5.192 -9.812 1.00 90.31 85 LEU A C 1
ATOM 628 O O . LEU A 1 85 ? -1.505 5.951 -9.314 1.00 90.31 85 LEU A O 1
ATOM 632 N N . GLY A 1 86 ? -2.053 4.476 -10.908 1.00 90.44 86 GLY A N 1
ATOM 633 C CA . GLY A 1 86 ? -0.778 4.551 -11.624 1.00 90.44 86 GLY A CA 1
ATOM 634 C C . GLY A 1 86 ? 0.282 3.557 -11.147 1.00 90.44 86 GLY A C 1
ATOM 635 O O . GLY A 1 86 ? 1.451 3.725 -11.482 1.00 90.44 86 GLY A O 1
ATOM 636 N N . LEU A 1 87 ? -0.094 2.518 -10.389 1.00 93.56 87 LEU A N 1
ATOM 637 C CA . LEU A 1 87 ? 0.839 1.454 -10.018 1.00 93.56 87 LEU A CA 1
ATOM 638 C C . LEU A 1 87 ? 1.264 0.641 -11.254 1.00 93.56 87 LEU A C 1
ATOM 640 O O . LEU A 1 87 ? 0.445 -0.031 -11.882 1.00 93.56 87 LEU A O 1
ATOM 644 N N . ASP A 1 88 ? 2.561 0.641 -11.556 1.00 92.81 88 ASP A N 1
ATOM 645 C CA . ASP A 1 88 ? 3.188 -0.231 -12.553 1.00 92.81 88 ASP A CA 1
ATOM 646 C C . ASP A 1 88 ? 4.045 -1.338 -11.902 1.00 92.81 88 ASP A C 1
ATOM 648 O O . ASP A 1 88 ? 4.088 -1.491 -10.682 1.00 92.81 88 ASP A O 1
ATOM 652 N N . SER A 1 89 ? 4.733 -2.152 -12.709 1.00 91.06 89 SER A N 1
ATOM 653 C CA . SER A 1 89 ? 5.520 -3.295 -12.216 1.00 91.06 89 SER A CA 1
ATOM 654 C C . SER A 1 89 ? 6.693 -2.906 -11.310 1.00 91.06 89 SER A C 1
ATOM 656 O O . SER A 1 89 ? 6.982 -3.627 -10.352 1.00 91.06 89 SER A O 1
ATOM 658 N N . LEU A 1 90 ? 7.370 -1.789 -11.589 1.00 92.38 90 LEU A N 1
ATOM 659 C CA . LEU A 1 90 ? 8.494 -1.316 -10.782 1.00 92.38 90 LEU A CA 1
ATOM 660 C C . LEU A 1 90 ? 7.988 -0.754 -9.453 1.00 92.38 90 LEU A C 1
ATOM 662 O O . LEU A 1 90 ? 8.491 -1.134 -8.393 1.00 92.38 90 LEU A O 1
ATOM 666 N N . LEU A 1 91 ? 6.933 0.062 -9.494 1.00 93.31 91 LEU A N 1
ATOM 667 C CA . LEU A 1 91 ? 6.293 0.575 -8.283 1.00 93.31 91 LEU A CA 1
ATOM 668 C C . LEU A 1 91 ? 5.658 -0.544 -7.449 1.00 93.31 91 LEU A C 1
ATOM 670 O O . LEU A 1 91 ? 5.714 -0.499 -6.225 1.00 93.31 91 LEU A O 1
ATOM 674 N N . ALA A 1 92 ? 5.132 -1.601 -8.070 1.00 93.25 92 ALA A N 1
ATOM 675 C CA . ALA A 1 92 ? 4.618 -2.765 -7.351 1.00 93.25 92 ALA A CA 1
ATOM 676 C C . ALA A 1 92 ? 5.726 -3.536 -6.608 1.00 93.25 92 ALA A C 1
ATOM 678 O O . ALA A 1 92 ? 5.498 -4.038 -5.505 1.00 93.25 92 ALA A O 1
ATOM 679 N N . MET A 1 93 ? 6.937 -3.618 -7.172 1.00 93.56 93 MET A N 1
ATOM 680 C CA . MET A 1 93 ? 8.096 -4.181 -6.471 1.00 93.56 93 MET A CA 1
ATOM 681 C C . MET A 1 93 ? 8.534 -3.305 -5.293 1.00 93.56 93 MET A C 1
ATOM 683 O O . MET A 1 93 ? 8.815 -3.839 -4.216 1.00 93.56 93 MET A O 1
ATOM 687 N N . GLU A 1 94 ? 8.554 -1.982 -5.473 1.00 92.38 94 GLU A N 1
ATOM 688 C CA . GLU A 1 94 ? 8.843 -1.031 -4.396 1.00 92.38 94 GLU A CA 1
ATOM 689 C C . GLU A 1 94 ? 7.803 -1.137 -3.271 1.00 92.38 94 GLU A C 1
ATOM 691 O O . GLU A 1 94 ? 8.165 -1.310 -2.105 1.00 92.38 94 GLU A O 1
ATOM 696 N N . LEU A 1 95 ? 6.514 -1.139 -3.621 1.00 93.81 95 LEU A N 1
ATOM 697 C CA . LEU A 1 95 ? 5.398 -1.295 -2.692 1.00 93.81 95 LEU A CA 1
ATOM 698 C C . LEU A 1 95 ? 5.494 -2.604 -1.912 1.00 93.81 95 LEU A C 1
ATOM 700 O O . LEU A 1 95 ? 5.380 -2.593 -0.689 1.00 93.81 95 LEU A O 1
ATOM 704 N N . ARG A 1 96 ? 5.781 -3.724 -2.585 1.00 92.38 96 ARG A N 1
ATOM 705 C CA . ARG A 1 96 ? 6.027 -5.010 -1.919 1.00 92.38 96 ARG A CA 1
ATOM 706 C C . ARG A 1 96 ? 7.151 -4.904 -0.888 1.00 92.38 96 ARG A C 1
ATOM 708 O O . ARG A 1 96 ? 6.997 -5.416 0.219 1.00 92.38 96 ARG A O 1
ATOM 715 N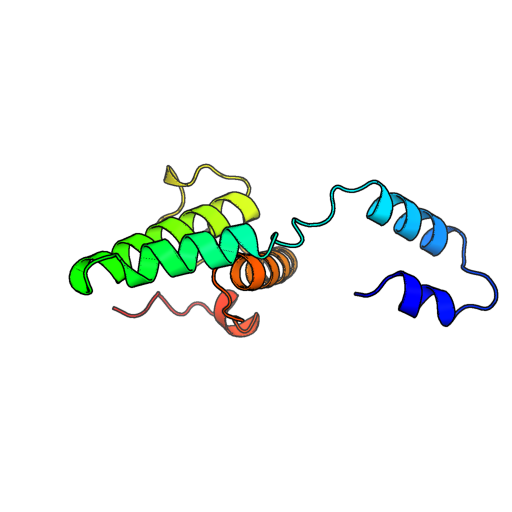 N . SER A 1 97 ? 8.271 -4.275 -1.250 1.00 91.62 97 SER A N 1
ATOM 716 C CA . SER A 1 97 ? 9.418 -4.118 -0.350 1.00 91.62 97 SER A CA 1
ATOM 717 C C . SER A 1 97 ? 9.061 -3.270 0.870 1.00 91.62 97 SER A C 1
ATOM 719 O O . SER A 1 97 ? 9.381 -3.652 1.994 1.00 91.62 97 SER A O 1
ATOM 721 N N . ARG A 1 98 ? 8.359 -2.148 0.669 1.00 91.50 98 ARG A N 1
ATOM 722 C CA . ARG A 1 98 ? 7.944 -1.269 1.769 1.00 91.50 98 ARG A CA 1
ATOM 723 C C . ARG A 1 98 ? 6.912 -1.925 2.672 1.00 91.50 98 ARG A C 1
ATOM 725 O O . ARG A 1 98 ? 7.076 -1.885 3.879 1.00 91.50 98 ARG A O 1
ATOM 732 N N . VAL A 1 99 ? 5.910 -2.600 2.115 1.00 92.25 99 VAL A N 1
ATOM 733 C CA . VAL A 1 99 ? 4.913 -3.351 2.896 1.00 92.25 99 VAL A CA 1
ATOM 734 C C . VAL A 1 99 ? 5.574 -4.440 3.746 1.00 92.25 99 VAL A C 1
ATOM 736 O O . VAL A 1 99 ? 5.222 -4.608 4.913 1.00 92.25 99 VAL A O 1
ATOM 739 N N . GLN A 1 100 ? 6.572 -5.142 3.207 1.00 89.88 100 GLN A N 1
ATOM 740 C CA . GLN A 1 100 ? 7.337 -6.114 3.984 1.00 89.88 100 GLN A CA 1
ATOM 741 C C . GLN A 1 100 ? 8.090 -5.454 5.146 1.00 89.88 100 GLN A C 1
ATOM 743 O O . GLN A 1 100 ? 8.084 -6.004 6.247 1.00 89.88 100 GLN A O 1
ATOM 748 N N . ALA A 1 101 ? 8.715 -4.300 4.919 1.00 86.75 101 ALA A N 1
ATOM 749 C CA . ALA A 1 101 ? 9.448 -3.575 5.952 1.00 86.75 101 ALA A CA 1
ATOM 750 C C . ALA A 1 101 ? 8.521 -2.999 7.039 1.00 86.75 101 ALA A C 1
ATOM 752 O O . ALA A 1 101 ? 8.812 -3.133 8.221 1.00 86.75 101 ALA A O 1
ATOM 753 N N . ASP A 1 102 ? 7.390 -2.414 6.649 1.00 88.19 102 ASP A N 1
ATOM 754 C CA . ASP A 1 102 ? 6.492 -1.675 7.544 1.00 88.19 102 ASP A CA 1
ATOM 755 C C . ASP A 1 102 ? 5.480 -2.555 8.281 1.00 88.19 102 ASP A C 1
ATOM 757 O O . ASP A 1 102 ? 5.184 -2.342 9.456 1.00 88.19 102 ASP A O 1
ATOM 761 N N . LEU A 1 103 ? 4.906 -3.524 7.567 1.00 89.56 103 LEU A N 1
ATOM 762 C CA . LEU A 1 103 ? 3.799 -4.354 8.049 1.00 89.56 103 LEU A CA 1
ATOM 763 C C . LEU A 1 103 ? 4.249 -5.791 8.341 1.00 89.56 103 LEU A C 1
ATOM 765 O O . LEU A 1 103 ? 3.533 -6.554 8.991 1.00 89.56 103 LEU A O 1
ATOM 769 N N . GLY A 1 104 ? 5.440 -6.186 7.880 1.00 88.81 104 GLY A N 1
ATOM 770 C CA . GLY A 1 104 ? 5.978 -7.529 8.092 1.00 88.81 104 GLY A CA 1
ATOM 771 C C . GLY A 1 104 ? 5.286 -8.605 7.255 1.00 88.81 104 GLY A C 1
ATOM 772 O 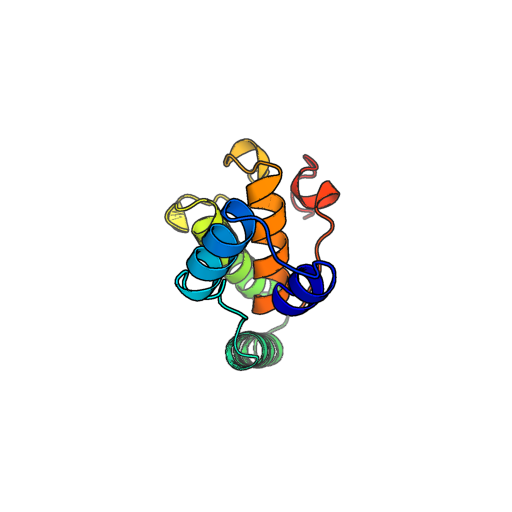O . GLY A 1 104 ? 5.446 -9.790 7.548 1.00 88.81 104 GLY A O 1
ATOM 773 N N . VAL A 1 105 ? 4.513 -8.215 6.236 1.00 88.56 105 VAL A N 1
ATOM 774 C CA . VAL A 1 105 ? 3.810 -9.125 5.322 1.00 88.56 105 VAL A CA 1
ATOM 775 C C . VAL A 1 105 ? 4.396 -9.032 3.921 1.00 88.56 105 VAL A C 1
ATOM 777 O O . VAL A 1 105 ? 4.734 -7.959 3.436 1.00 88.56 105 VAL A O 1
ATOM 780 N N . THR A 1 106 ? 4.527 -10.173 3.249 1.00 88.25 106 THR A N 1
ATOM 781 C CA . THR A 1 106 ? 4.991 -10.208 1.858 1.00 88.25 106 THR A CA 1
ATOM 782 C C . THR A 1 106 ? 3.796 -10.358 0.934 1.00 88.25 106 THR A C 1
ATOM 784 O O . THR A 1 106 ? 3.126 -11.388 0.956 1.00 88.25 106 THR A O 1
ATOM 787 N N . LEU A 1 107 ? 3.555 -9.352 0.095 1.00 87.56 107 LEU A N 1
ATOM 788 C CA . LEU A 1 107 ? 2.503 -9.399 -0.918 1.00 87.56 107 LEU A CA 1
ATOM 789 C C . LEU A 1 107 ? 3.057 -9.931 -2.250 1.00 87.56 107 LEU A C 1
ATOM 791 O O . LEU A 1 107 ? 4.134 -9.502 -2.681 1.00 87.56 107 LEU A O 1
ATOM 795 N N . PRO A 1 108 ? 2.359 -10.857 -2.931 1.00 89.94 108 PRO A N 1
ATOM 796 C CA . PRO A 1 108 ? 2.703 -11.235 -4.296 1.00 89.94 108 PRO A CA 1
ATOM 797 C C . PRO A 1 108 ? 2.540 -10.039 -5.242 1.00 89.94 108 PRO A C 1
ATOM 799 O O . PRO A 1 108 ? 1.482 -9.417 -5.276 1.00 89.94 108 PRO A O 1
ATOM 802 N N . VAL A 1 109 ? 3.548 -9.749 -6.070 1.00 88.44 109 VAL A N 1
ATOM 803 C CA . VAL A 1 109 ? 3.486 -8.636 -7.045 1.00 88.44 109 VAL A CA 1
ATOM 804 C C . VAL A 1 109 ? 2.316 -8.810 -8.019 1.00 88.44 109 VAL A C 1
ATOM 806 O O . VAL A 1 109 ? 1.636 -7.847 -8.351 1.00 88.44 109 VAL A O 1
ATOM 809 N N . VAL A 1 110 ? 2.017 -10.050 -8.412 1.00 87.31 110 VAL A N 1
ATOM 810 C CA . VAL A 1 110 ? 0.860 -10.369 -9.262 1.00 87.31 110 VAL A CA 1
ATOM 811 C C . VAL A 1 110 ? -0.479 -10.006 -8.612 1.00 87.31 110 VAL A C 1
ATOM 813 O O . VAL A 1 110 ? -1.407 -9.645 -9.323 1.00 87.31 110 VAL A O 1
ATOM 816 N N . ALA A 1 111 ? -0.584 -10.060 -7.280 1.00 87.06 111 ALA A N 1
ATOM 817 C CA . ALA A 1 111 ? -1.796 -9.658 -6.571 1.00 87.06 111 ALA A CA 1
ATOM 818 C C . ALA A 1 111 ? -1.933 -8.129 -6.514 1.00 87.06 111 ALA A C 1
ATOM 820 O O . ALA A 1 111 ? -3.039 -7.622 -6.621 1.00 87.06 111 ALA A O 1
ATOM 821 N N . LEU A 1 112 ? -0.814 -7.401 -6.414 1.00 87.31 112 LEU A N 1
ATOM 822 C CA . LEU A 1 112 ? -0.792 -5.931 -6.453 1.00 87.31 112 LEU A CA 1
ATOM 823 C C . LEU A 1 112 ? -1.149 -5.375 -7.838 1.00 87.31 112 LEU A C 1
ATOM 825 O O . LEU A 1 112 ? -1.816 -4.351 -7.944 1.00 87.31 112 LEU A O 1
ATOM 829 N N . LEU A 1 113 ? -0.691 -6.052 -8.892 1.00 86.62 113 LEU A N 1
ATOM 830 C CA . LEU A 1 113 ? -1.007 -5.714 -10.284 1.00 86.62 113 LEU A CA 1
ATOM 831 C C . LEU A 1 113 ? -2.362 -6.279 -10.733 1.00 86.62 113 LEU A C 1
ATOM 833 O O . LEU A 1 113 ? -2.896 -5.878 -11.766 1.00 86.62 113 LEU A O 1
ATOM 837 N N . GLY A 1 114 ? -2.907 -7.233 -9.979 1.00 75.50 114 GLY A N 1
ATOM 838 C CA . GLY A 1 114 ? -4.224 -7.796 -10.212 1.00 75.50 114 GLY A CA 1
ATOM 839 C C . GLY A 1 114 ? -5.300 -6.764 -9.895 1.00 75.50 114 GLY A C 1
ATOM 840 O O . GLY A 1 114 ? -5.283 -6.131 -8.847 1.00 75.50 114 GLY A O 1
ATOM 841 N N . ASN A 1 115 ? -6.281 -6.616 -10.783 1.00 59.88 115 ASN A N 1
ATOM 842 C CA . ASN A 1 115 ? -7.415 -5.710 -10.586 1.00 59.88 115 ASN A CA 1
ATOM 843 C C . ASN A 1 115 ? -8.457 -6.289 -9.602 1.00 59.88 115 ASN A C 1
ATOM 845 O O . ASN A 1 115 ? -9.660 -6.201 -9.845 1.00 59.88 115 ASN A O 1
ATOM 849 N N . THR A 1 116 ? -8.017 -6.950 -8.530 1.00 52.47 116 THR A N 1
ATOM 850 C CA . THR A 1 116 ? -8.912 -7.434 -7.478 1.00 52.47 116 THR A CA 1
ATOM 851 C C . THR A 1 116 ? -9.270 -6.255 -6.576 1.00 52.47 116 THR A C 1
ATOM 853 O O . THR A 1 116 ? -8.379 -5.772 -5.876 1.00 52.47 116 THR A O 1
ATOM 856 N N . PRO A 1 117 ? -10.522 -5.756 -6.590 1.00 48.59 117 PRO A N 1
ATOM 857 C CA . PRO A 1 117 ? -10.953 -4.769 -5.609 1.00 48.59 117 PRO A CA 1
ATOM 858 C C . PRO A 1 117 ? -10.777 -5.362 -4.208 1.00 48.59 117 PRO A C 1
ATOM 860 O O . PRO A 1 117 ? -11.073 -6.541 -3.994 1.00 48.59 117 PRO A O 1
ATOM 863 N N . SER A 1 118 ? -10.242 -4.560 -3.287 1.00 44.91 118 SER A N 1
ATOM 864 C CA . SER A 1 118 ? -10.032 -4.924 -1.885 1.00 44.91 118 SER A CA 1
ATOM 865 C C . SER A 1 118 ? -11.309 -5.552 -1.314 1.00 44.91 118 SER A C 1
ATOM 867 O O . SER A 1 118 ? -12.388 -4.965 -1.389 1.00 44.91 118 SER A O 1
ATOM 869 N N . VAL A 1 119 ? -11.187 -6.787 -0.825 1.00 39.25 119 VAL A N 1
ATOM 870 C CA . VAL A 1 119 ? -12.295 -7.603 -0.314 1.00 39.25 119 VAL A CA 1
ATOM 871 C C . VAL A 1 119 ? -12.895 -6.933 0.926 1.00 39.25 119 VAL A C 1
ATOM 873 O O . VAL A 1 119 ? -12.169 -6.648 1.875 1.00 39.25 119 VAL A O 1
ATOM 876 N N . THR A 1 120 ? -14.205 -6.676 0.857 1.00 37.81 120 THR A N 1
ATOM 877 C CA . THR A 1 120 ? -15.107 -6.351 1.979 1.00 37.81 120 THR A CA 1
ATOM 878 C C . THR A 1 120 ? -15.235 -7.519 2.950 1.00 37.81 120 THR A C 1
ATOM 880 O O . THR A 1 120 ? -15.250 -8.675 2.466 1.00 37.81 120 THR A O 1
#

InterPro domains:
  IPR006162 Phosphopantetheine attachment site [PS00012] (84-99)
  IPR009081 Phosphopantetheine binding ACP domain [PF00550] (60-115)
  IPR009081 Phosphopantetheine binding ACP domain [PS50075] (55-120)
  IPR020806 Polyketide synthase-like, phosphopantetheine-binding domain [SM00823] (58-113)
  IPR036736 ACP-like superfamily [G3DSA:1.10.1200.10] (53-118)
  IPR036736 ACP-like superfamily [SSF47336] (52-114)
  IPR050091 Polyketide and Nonribosomal Peptide Biosynthesis Enzymes [PTHR43775] (20-115)

Foldseek 3Di:
DPLVVVCVVDPHDDPVSVVVVVVCVVPDPLCLQDVVLQVVLVVVLVVDDPVCNVVSVLQVLLVLLCVLLVHDSVPDDLQAQSVVSVDDLVSLVSSQSVCCSRNVDGDDSCVSVDRDGDDD

Sequence (120 aa):
MDWPVFLAWYPQPPPLVADLSAAVAEADPPAAGDGSALETFRAAFRATDPAAREALLTDRFTQVVAGVLRMPPEQVDPVTGLGALGLDSLLAMELRSRVQADLGVTLPVVALLGNTPSVT

pLDDT: mean 83.46, std 14.23, range [37.81, 95.75]